Protein AF-A0A645C3H9-F1 (afdb_monomer_lite)

Radius of gyration: 17.3 Å; chains: 1; bounding box: 42×23×42 Å

InterPro domains:
  IPR005135 Endonuclease/exonuclease/phosphatase [PF19580] (1-69)

Foldseek 3Di:
DDDDDDDDPCQDPPDQKHFDPPQKDFDDDVLQWDADPPPGDIDGQDCDDVPDGRPGDHNGTDMGGDIDGDDDD

Organism: NCBI:txid1076179

Structure (mmCIF, N/CA/C/O backbone):
data_AF-A0A645C3H9-F1
#
_entry.id   AF-A0A645C3H9-F1
#
loop_
_atom_site.group_PDB
_atom_site.id
_atom_site.type_symbol
_atom_site.label_atom_id
_atom_site.label_alt_id
_atom_site.label_comp_id
_atom_site.label_asym_id
_atom_site.label_entity_id
_atom_site.label_seq_id
_atom_site.pdbx_PDB_ins_code
_atom_site.Cartn_x
_atom_site.Cartn_y
_atom_site.Cartn_z
_atom_site.occupancy
_atom_site.B_iso_or_equiv
_atom_site.auth_seq_id
_atom_site.auth_comp_id
_atom_site.auth_asym_id
_atom_site.auth_atom_id
_atom_site.pdbx_PDB_model_num
ATOM 1 N N . MET A 1 1 ? 7.846 8.749 -1.650 1.00 63.66 1 MET A N 1
ATOM 2 C CA . MET A 1 1 ? 6.643 9.331 -1.023 1.00 63.66 1 MET A CA 1
ATOM 3 C C . MET A 1 1 ? 5.988 8.242 -0.195 1.00 63.66 1 MET A C 1
ATOM 5 O O . MET A 1 1 ? 5.995 7.104 -0.648 1.00 63.66 1 MET A O 1
ATOM 9 N N . ILE A 1 2 ? 5.550 8.558 1.024 1.00 81.75 2 ILE A N 1
ATOM 10 C CA . ILE A 1 2 ? 4.872 7.606 1.911 1.00 81.75 2 ILE A CA 1
ATOM 11 C C . ILE A 1 2 ? 3.376 7.877 1.799 1.00 81.75 2 ILE A C 1
ATOM 13 O O . ILE A 1 2 ? 2.943 8.993 2.083 1.00 81.75 2 ILE A O 1
ATOM 17 N N . ASP A 1 3 ? 2.615 6.861 1.410 1.00 90.88 3 ASP A N 1
ATOM 18 C CA . ASP A 1 3 ? 1.157 6.902 1.446 1.00 90.88 3 ASP A CA 1
ATOM 19 C C . ASP A 1 3 ? 0.697 6.449 2.837 1.00 90.88 3 ASP A C 1
ATOM 21 O O . ASP A 1 3 ? 1.153 5.422 3.346 1.00 90.88 3 ASP A O 1
ATOM 25 N N . GLN A 1 4 ? -0.183 7.218 3.484 1.00 92.19 4 GLN A N 1
ATOM 26 C CA . GLN A 1 4 ? -0.616 6.939 4.855 1.00 92.19 4 GLN A CA 1
ATOM 27 C C . GLN A 1 4 ? -2.083 7.293 5.096 1.00 92.19 4 GLN A C 1
ATOM 29 O O . GLN A 1 4 ? -2.602 8.266 4.549 1.00 92.19 4 GLN A O 1
ATOM 34 N N . PHE A 1 5 ? -2.719 6.540 5.994 1.00 92.50 5 PHE A N 1
ATOM 35 C CA . PHE A 1 5 ? -3.969 6.933 6.636 1.00 92.50 5 PHE A CA 1
ATOM 36 C C . PHE A 1 5 ? -3.676 7.385 8.065 1.00 92.50 5 PHE A C 1
ATOM 38 O O . PHE A 1 5 ? -2.984 6.695 8.811 1.00 92.50 5 PHE A O 1
ATOM 45 N N . ILE A 1 6 ? -4.236 8.527 8.457 1.00 92.19 6 ILE A N 1
ATOM 46 C CA . ILE A 1 6 ? -4.217 9.001 9.841 1.00 92.19 6 ILE A CA 1
ATOM 47 C C . ILE A 1 6 ? -5.625 8.814 10.392 1.00 92.19 6 ILE A C 1
ATOM 49 O O . ILE A 1 6 ? -6.595 9.282 9.800 1.00 92.19 6 ILE A O 1
ATOM 53 N N . VAL A 1 7 ? -5.737 8.115 11.518 1.00 89.69 7 VAL A N 1
ATOM 54 C CA . VAL A 1 7 ? -7.021 7.808 12.153 1.00 89.69 7 VAL A CA 1
ATOM 55 C C . VAL A 1 7 ? -7.047 8.328 13.582 1.00 89.69 7 VAL A C 1
ATOM 57 O O . VAL A 1 7 ? -6.023 8.371 14.266 1.00 89.69 7 VAL A O 1
ATOM 60 N N . SER A 1 8 ? -8.230 8.719 14.052 1.00 91.19 8 SER A N 1
ATOM 61 C CA . SER A 1 8 ? -8.424 9.069 15.455 1.00 91.19 8 SER A CA 1
ATOM 62 C C . SER A 1 8 ? -8.312 7.825 16.338 1.00 91.19 8 SER A C 1
ATOM 64 O O . SER A 1 8 ? -8.674 6.717 15.937 1.00 91.19 8 SER A O 1
ATOM 66 N N . LYS A 1 9 ? -7.887 8.010 17.593 1.00 89.38 9 LYS A N 1
ATOM 67 C CA . LYS A 1 9 ? -7.862 6.931 18.597 1.00 89.38 9 LYS A CA 1
ATOM 68 C C . LYS A 1 9 ? -9.230 6.248 18.747 1.00 89.38 9 LYS A C 1
ATOM 70 O O . LYS A 1 9 ? -9.300 5.028 18.868 1.00 89.38 9 LYS A O 1
ATOM 75 N N . SER A 1 10 ? -10.314 7.021 18.663 1.00 90.25 10 SER A N 1
ATOM 76 C CA . SER A 1 10 ? -11.684 6.507 18.764 1.00 90.25 10 SER A CA 1
ATOM 77 C C . SER A 1 10 ? -12.041 5.494 17.671 1.00 90.25 10 SER A C 1
ATOM 79 O O . SER A 1 10 ? -12.798 4.562 17.946 1.00 90.25 10 SER A O 1
ATOM 81 N N . LEU A 1 11 ? -11.469 5.615 16.464 1.00 89.75 11 LEU A N 1
ATOM 82 C CA . LEU A 1 11 ? -11.654 4.666 15.356 1.00 89.75 11 LEU A CA 1
ATOM 83 C C . LEU A 1 11 ? -10.885 3.349 15.570 1.00 89.75 11 LEU A C 1
ATOM 85 O O . LEU A 1 11 ? -11.021 2.413 14.794 1.00 89.75 11 LEU A O 1
ATOM 89 N N . ILE A 1 12 ? -10.069 3.248 16.620 1.00 86.62 12 ILE A N 1
ATOM 90 C CA . ILE A 1 12 ? -9.352 2.019 16.978 1.00 86.62 12 ILE A CA 1
ATOM 91 C C . ILE A 1 12 ? -10.072 1.308 18.132 1.00 86.62 12 ILE A C 1
ATOM 93 O O . ILE A 1 12 ? -10.281 0.095 18.075 1.00 86.62 12 ILE A O 1
ATOM 97 N N . SER A 1 13 ? -10.467 2.040 19.182 1.00 77.00 13 SER A N 1
ATOM 98 C CA . SER A 1 13 ? -10.905 1.425 20.446 1.00 77.00 13 SER A CA 1
ATOM 99 C C . SER A 1 13 ? -12.377 1.616 20.821 1.00 77.00 13 SER A C 1
ATOM 101 O O . SER A 1 13 ? -12.936 0.701 21.429 1.00 77.00 13 SER A O 1
ATOM 103 N N . ASP A 1 14 ? -13.022 2.723 20.438 1.00 75.62 14 ASP A N 1
ATOM 104 C CA . ASP A 1 14 ? -14.197 3.219 21.187 1.00 75.62 14 ASP A CA 1
ATOM 105 C C . ASP A 1 14 ? -15.468 3.392 20.345 1.00 75.62 14 ASP A C 1
ATOM 107 O O . ASP A 1 14 ? -16.528 3.716 20.874 1.00 75.62 14 ASP A O 1
ATOM 111 N N . SER A 1 15 ? -15.389 3.190 19.031 1.00 78.81 15 SER A N 1
ATOM 112 C CA . SER A 1 15 ? -16.512 3.417 18.118 1.00 78.81 15 SER A CA 1
ATOM 113 C C . SER A 1 15 ? -17.133 2.119 17.601 1.00 78.81 15 SER A C 1
ATOM 115 O O . SER A 1 15 ? -16.521 1.047 17.580 1.00 78.81 15 SER A O 1
ATOM 117 N N . SER A 1 16 ? -18.394 2.219 17.172 1.00 86.75 16 SER A N 1
ATOM 118 C CA . SER A 1 16 ? -19.127 1.127 16.522 1.00 86.75 16 SER A CA 1
ATOM 119 C C . SER A 1 16 ? -18.518 0.729 15.175 1.00 86.75 16 SER A C 1
ATOM 121 O O . SER A 1 16 ? -18.801 -0.361 14.687 1.00 86.75 16 SER A O 1
ATOM 123 N N . LEU A 1 17 ? -17.664 1.577 14.600 1.00 89.88 17 LEU A N 1
ATOM 124 C CA . LEU A 1 17 ? -16.899 1.349 13.383 1.00 89.88 17 LEU A CA 1
ATOM 125 C C . LEU A 1 17 ? -15.414 1.457 13.717 1.00 89.88 17 LEU A C 1
ATOM 127 O O . LEU A 1 17 ? -14.977 2.521 14.114 1.00 89.88 17 LEU A O 1
ATOM 131 N N . TYR A 1 18 ? -14.629 0.403 13.543 1.00 91.88 18 TYR A N 1
ATOM 132 C CA . TYR A 1 18 ? -13.229 0.404 13.950 1.00 91.88 18 TYR A CA 1
ATOM 133 C C . TYR A 1 18 ? -12.294 -0.159 12.881 1.00 91.88 18 TYR A C 1
ATOM 135 O O . TYR A 1 18 ? -12.706 -0.900 11.988 1.00 91.88 18 TYR A O 1
ATOM 143 N N . VAL A 1 19 ? -11.016 0.182 12.998 1.00 92.25 19 VAL A N 1
ATOM 144 C CA . VAL A 1 19 ? -9.905 -0.397 12.241 1.00 92.25 19 VAL A CA 1
ATOM 145 C C . VAL A 1 19 ? -9.045 -1.219 13.185 1.00 92.25 19 VAL A C 1
ATOM 147 O O . VAL A 1 19 ? -8.696 -0.780 14.280 1.00 92.25 19 VAL A O 1
ATOM 150 N N . ASP A 1 20 ? -8.702 -2.431 12.760 1.00 87.12 20 ASP A N 1
ATOM 151 C CA . ASP A 1 20 ? -7.711 -3.239 13.461 1.00 87.12 20 ASP A CA 1
ATOM 152 C C . ASP A 1 20 ? -6.295 -2.963 12.929 1.00 87.12 20 ASP A C 1
ATOM 154 O O . ASP A 1 20 ? -6.103 -2.397 11.853 1.00 87.12 20 ASP A O 1
ATOM 158 N N . LYS A 1 21 ? -5.272 -3.394 13.678 1.00 79.56 21 LYS A N 1
ATOM 159 C CA . LYS A 1 21 ? -3.862 -3.207 13.288 1.00 79.56 21 LYS A CA 1
ATOM 160 C C . LYS A 1 21 ? -3.478 -3.898 11.968 1.00 79.56 21 LYS A C 1
ATOM 162 O O . LYS A 1 21 ? -2.418 -3.597 11.435 1.00 79.56 21 LYS A O 1
ATOM 167 N N . LYS A 1 22 ? -4.290 -4.834 11.466 1.00 86.62 22 LYS A N 1
ATOM 168 C CA . LYS A 1 22 ? -4.082 -5.571 10.208 1.00 86.62 22 LYS A CA 1
ATOM 169 C C . LYS A 1 22 ? -5.045 -5.106 9.106 1.00 86.62 22 LYS A C 1
ATOM 171 O O . LYS A 1 22 ? -5.146 -5.749 8.069 1.00 86.62 22 LYS A O 1
ATOM 176 N N . GLY A 1 23 ? -5.775 -4.015 9.331 1.00 88.44 23 GLY A N 1
ATOM 177 C CA . GLY A 1 23 ? -6.819 -3.529 8.440 1.00 88.44 23 GLY A CA 1
ATOM 178 C C . GLY A 1 23 ? -6.271 -2.688 7.298 1.00 88.44 23 GLY A C 1
ATOM 179 O O . GLY A 1 23 ? -7.058 -2.203 6.493 1.00 88.44 23 GLY A O 1
ATOM 180 N N . MET A 1 24 ? -4.954 -2.493 7.245 1.00 92.88 24 MET A N 1
ATOM 181 C CA . MET A 1 24 ? -4.272 -1.737 6.208 1.00 92.88 24 MET A CA 1
ATOM 182 C C . MET A 1 24 ? -3.489 -2.671 5.301 1.00 92.88 24 MET A C 1
ATOM 184 O O . MET A 1 24 ? -2.725 -3.501 5.786 1.00 92.88 24 MET A O 1
ATOM 188 N N . ASP A 1 25 ? -3.654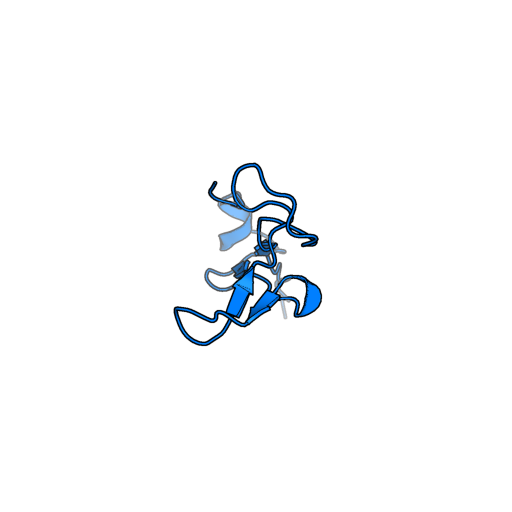 -2.483 3.997 1.00 93.31 25 ASP A N 1
ATOM 189 C CA . ASP A 1 25 ? -2.979 -3.263 2.965 1.00 93.31 25 ASP A CA 1
ATOM 190 C C . ASP A 1 25 ? -2.515 -2.347 1.827 1.00 93.31 25 ASP A C 1
ATOM 192 O O . ASP A 1 25 ? -3.136 -1.320 1.548 1.00 93.31 25 ASP A O 1
ATOM 196 N N . VAL A 1 26 ? -1.454 -2.751 1.129 1.00 94.44 26 VAL A N 1
ATOM 197 C CA . VAL A 1 26 ? -1.110 -2.211 -0.194 1.00 94.44 26 VAL A CA 1
ATOM 198 C C . VAL A 1 26 ? -1.741 -3.121 -1.238 1.00 94.44 26 VAL A C 1
ATOM 200 O O . VAL A 1 26 ? -1.556 -4.339 -1.199 1.00 94.44 26 VAL A O 1
ATOM 203 N N . ILE A 1 27 ? -2.491 -2.552 -2.176 1.00 95.06 27 ILE A N 1
ATOM 204 C CA . ILE A 1 27 ? -3.224 -3.335 -3.168 1.00 95.06 27 ILE A CA 1
ATOM 205 C C . ILE A 1 27 ? -2.402 -3.508 -4.442 1.00 95.06 27 ILE A C 1
ATOM 207 O O . ILE A 1 27 ? -2.001 -2.547 -5.096 1.00 95.06 27 ILE A O 1
ATOM 211 N N . LEU A 1 28 ? -2.195 -4.773 -4.807 1.00 95.44 28 LEU A N 1
ATOM 212 C CA . LEU A 1 28 ? -1.384 -5.210 -5.939 1.00 95.44 28 LEU A CA 1
ATOM 213 C C . LEU A 1 28 ? -2.269 -5.608 -7.124 1.00 95.44 28 LEU A C 1
ATOM 215 O O . LEU A 1 28 ? -2.334 -6.776 -7.508 1.00 95.44 28 LEU A O 1
ATOM 219 N N . PHE A 1 29 ? -2.995 -4.648 -7.696 1.00 96.06 29 PHE A N 1
ATOM 220 C CA . PHE A 1 29 ? -3.770 -4.931 -8.903 1.00 96.06 29 PHE A CA 1
ATOM 221 C C . PHE A 1 29 ? -2.840 -5.310 -10.059 1.00 96.06 29 PHE A C 1
ATOM 223 O O . PHE A 1 29 ? -1.880 -4.599 -10.335 1.00 96.06 29 PHE A O 1
ATOM 230 N N . GLY A 1 30 ? -3.149 -6.392 -10.779 1.00 95.88 30 GLY A N 1
ATOM 231 C CA . GLY A 1 30 ? -2.273 -6.901 -11.842 1.00 95.88 30 GLY A CA 1
ATOM 232 C C . GLY A 1 30 ? -1.961 -5.876 -12.939 1.00 95.88 30 GLY A C 1
ATOM 233 O O . GLY A 1 30 ? -0.841 -5.836 -13.430 1.00 95.88 30 GLY A O 1
ATOM 234 N N . TYR A 1 31 ? -2.905 -4.988 -13.273 1.00 95.44 31 TYR A N 1
ATOM 235 C CA . TYR A 1 31 ? -2.684 -3.924 -14.263 1.00 95.44 31 TYR A CA 1
ATOM 236 C C . TYR A 1 31 ? -1.766 -2.789 -13.768 1.00 95.44 31 TYR A C 1
ATOM 238 O O . TYR A 1 31 ? -1.287 -1.997 -14.578 1.00 95.44 31 TYR A O 1
ATOM 246 N N . LEU A 1 32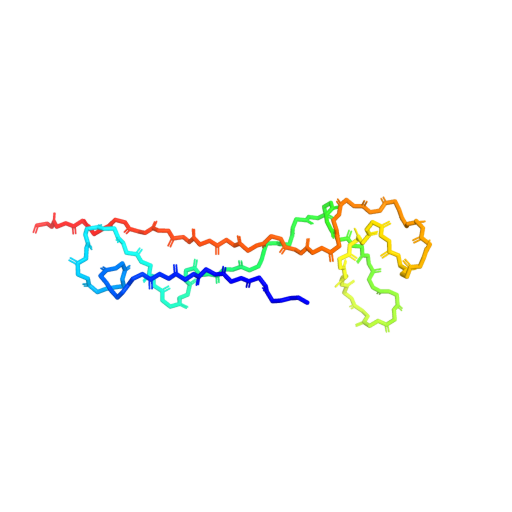 ? -1.512 -2.706 -12.457 1.00 96.62 32 LEU A N 1
ATOM 247 C CA . LEU A 1 32 ? -0.545 -1.791 -11.844 1.00 96.62 32 LEU A CA 1
ATOM 248 C C . LEU A 1 32 ? 0.843 -2.416 -11.702 1.00 96.62 32 LEU A C 1
ATOM 250 O O . LEU A 1 32 ? 1.749 -1.761 -11.194 1.00 96.62 32 LEU A O 1
ATOM 254 N N . LEU A 1 33 ? 1.016 -3.674 -12.105 1.00 96.25 33 LEU A N 1
ATOM 255 C CA . LEU A 1 33 ? 2.249 -4.422 -11.922 1.00 96.25 33 LEU A CA 1
ATOM 256 C C . LEU A 1 33 ? 2.860 -4.816 -13.265 1.00 96.25 33 LEU A C 1
ATOM 258 O O . LEU A 1 33 ? 2.174 -5.052 -14.258 1.00 96.25 33 LEU A O 1
ATOM 262 N N . GLU A 1 34 ? 4.178 -4.927 -13.273 1.00 95.12 34 GLU A N 1
ATOM 263 C CA . GLU A 1 34 ? 4.957 -5.515 -14.353 1.00 95.12 34 GLU A CA 1
ATOM 264 C C . GLU A 1 34 ? 5.990 -6.480 -13.772 1.00 95.12 34 GLU A C 1
ATOM 266 O O . GLU A 1 34 ? 6.388 -6.360 -12.610 1.00 95.12 34 GLU A O 1
ATOM 271 N N . LYS A 1 35 ? 6.408 -7.475 -14.560 1.00 95.75 35 LYS A N 1
ATOM 272 C CA . LYS A 1 35 ? 7.401 -8.452 -14.106 1.00 95.75 35 LYS A CA 1
ATOM 273 C C . LYS A 1 35 ? 8.730 -7.749 -13.852 1.00 95.75 35 LYS A C 1
ATOM 275 O O . LYS A 1 35 ? 9.242 -7.050 -14.729 1.00 95.75 35 LYS A O 1
ATOM 280 N N . ASP A 1 36 ? 9.303 -7.980 -12.679 1.00 94.62 36 ASP A N 1
ATOM 281 C CA . ASP A 1 36 ? 10.638 -7.489 -12.384 1.00 94.62 36 ASP A CA 1
ATOM 282 C C . ASP A 1 36 ? 11.674 -8.403 -13.050 1.00 94.62 36 ASP A C 1
ATOM 284 O O . ASP A 1 36 ? 11.744 -9.606 -12.779 1.00 94.62 36 ASP A O 1
ATOM 288 N N . LYS A 1 37 ? 12.438 -7.832 -13.986 1.00 90.69 37 LYS A N 1
ATOM 289 C CA . LYS A 1 37 ? 13.492 -8.542 -14.718 1.00 90.69 37 LYS A CA 1
ATOM 290 C C . LYS A 1 37 ? 14.791 -8.635 -13.918 1.00 90.69 37 LYS A C 1
ATOM 292 O O . LYS A 1 37 ? 15.583 -9.526 -14.199 1.00 90.69 37 LYS A O 1
ATOM 297 N N . GLU A 1 38 ? 15.003 -7.733 -12.962 1.00 91.94 38 GLU A N 1
ATOM 298 C CA . GLU A 1 38 ? 16.234 -7.648 -12.175 1.00 91.94 38 GLU A CA 1
ATOM 299 C C . GLU A 1 38 ? 16.111 -8.430 -10.864 1.00 91.94 38 GLU A C 1
ATOM 301 O O . GLU A 1 38 ? 17.038 -9.147 -10.498 1.00 91.94 38 GLU A O 1
ATOM 306 N N . PHE A 1 39 ? 14.956 -8.359 -10.190 1.00 85.81 39 PHE A N 1
ATOM 307 C CA . PHE A 1 39 ? 14.817 -8.863 -8.814 1.00 85.81 39 PHE A CA 1
ATOM 308 C C . PHE A 1 39 ? 13.857 -10.044 -8.612 1.00 85.81 39 PHE A C 1
ATOM 310 O O . PHE A 1 39 ? 13.553 -10.374 -7.469 1.00 85.81 39 PHE A O 1
ATOM 317 N N . LEU A 1 40 ? 13.430 -10.734 -9.680 1.00 86.56 40 LEU A N 1
ATOM 318 C CA . LEU A 1 40 ? 12.345 -11.735 -9.654 1.00 86.56 40 LEU A CA 1
ATOM 319 C C . LEU A 1 40 ? 11.021 -11.154 -9.084 1.00 86.56 40 LEU A C 1
ATOM 321 O O . LEU A 1 40 ? 10.979 -10.173 -8.351 1.00 86.56 40 LEU A O 1
ATOM 325 N N . GLY A 1 41 ? 9.876 -11.740 -9.440 1.00 93.62 41 GLY A N 1
ATOM 326 C CA . GLY A 1 41 ? 8.572 -11.230 -8.990 1.00 93.62 41 GLY A CA 1
ATOM 327 C C . GLY A 1 41 ? 8.065 -10.031 -9.802 1.00 93.62 41 GLY A C 1
ATOM 328 O O . GLY A 1 41 ? 8.081 -10.073 -11.035 1.00 93.62 41 GLY A O 1
ATOM 329 N N . TYR A 1 42 ? 7.542 -9.004 -9.125 1.00 95.06 42 TYR A N 1
ATOM 330 C CA . TYR A 1 42 ? 6.812 -7.893 -9.745 1.00 95.06 42 TYR A CA 1
ATOM 331 C C . TYR A 1 42 ? 7.174 -6.548 -9.124 1.00 95.06 42 TYR A C 1
ATOM 333 O O . TYR A 1 42 ? 7.400 -6.450 -7.919 1.00 95.06 42 TYR A O 1
ATOM 341 N N . LYS A 1 43 ? 7.124 -5.501 -9.945 1.00 94.25 43 LYS A N 1
ATOM 342 C CA . LYS A 1 43 ? 7.274 -4.104 -9.534 1.00 94.25 43 LYS A CA 1
ATOM 343 C C . LYS A 1 43 ? 6.105 -3.260 -10.051 1.00 94.25 43 LYS A C 1
ATOM 345 O O . LYS A 1 43 ? 5.407 -3.700 -10.967 1.00 94.25 43 LYS A O 1
ATOM 350 N N . PRO A 1 44 ? 5.865 -2.060 -9.491 1.00 94.81 44 PRO A N 1
ATOM 351 C CA . PRO A 1 44 ? 4.862 -1.152 -10.030 1.00 94.81 44 PRO A CA 1
ATOM 352 C C . PRO A 1 44 ? 5.161 -0.814 -11.491 1.00 94.81 44 PRO A C 1
ATOM 354 O O . PRO A 1 44 ? 6.283 -0.428 -11.821 1.00 94.81 44 PRO A O 1
ATOM 357 N N . ARG A 1 45 ? 4.149 -0.916 -12.351 1.00 96.12 45 ARG A N 1
ATOM 358 C CA . ARG A 1 45 ? 4.202 -0.467 -13.740 1.00 96.12 45 ARG A CA 1
ATOM 359 C C . ARG A 1 45 ? 4.019 1.048 -13.768 1.00 96.12 45 ARG A C 1
ATOM 361 O O . ARG A 1 45 ? 2.909 1.554 -13.951 1.00 96.12 45 ARG A O 1
ATOM 368 N N . ARG A 1 46 ? 5.137 1.736 -13.549 1.00 95.50 46 ARG A N 1
ATOM 369 C CA . ARG A 1 46 ? 5.240 3.194 -13.435 1.00 95.50 46 ARG A CA 1
ATOM 370 C C . ARG A 1 46 ? 4.905 3.898 -14.746 1.00 95.50 46 ARG A C 1
ATOM 372 O O . ARG A 1 46 ? 5.278 3.419 -15.818 1.00 95.50 46 ARG A O 1
ATOM 379 N N . THR A 1 47 ? 4.222 5.032 -14.658 1.00 95.75 47 THR A N 1
ATOM 380 C CA . THR A 1 47 ? 3.944 5.944 -15.771 1.00 95.75 47 THR A CA 1
ATOM 381 C C . THR A 1 47 ? 5.240 6.537 -16.308 1.00 95.75 47 THR A C 1
ATOM 383 O O . THR A 1 47 ? 5.411 6.602 -17.525 1.00 95.75 47 THR A O 1
ATOM 386 N N . TYR A 1 48 ? 6.174 6.895 -15.420 1.00 94.62 48 TYR A N 1
ATOM 387 C CA . TYR A 1 48 ? 7.489 7.417 -15.785 1.00 94.62 48 TYR A CA 1
ATOM 388 C C . TYR A 1 48 ? 8.627 6.679 -15.075 1.00 94.62 48 TYR A C 1
ATOM 390 O O . TYR A 1 48 ? 8.548 6.313 -13.902 1.00 94.62 48 TYR A O 1
ATOM 398 N N . ILE A 1 49 ? 9.735 6.499 -15.792 1.00 92.62 49 ILE A N 1
ATOM 399 C CA . ILE A 1 49 ? 11.013 6.051 -15.238 1.00 92.62 49 ILE A CA 1
ATOM 400 C C . ILE A 1 49 ? 12.007 7.197 -15.437 1.00 92.62 49 ILE A C 1
ATOM 402 O O . ILE A 1 49 ? 12.581 7.375 -16.512 1.00 92.62 49 ILE A O 1
ATOM 406 N N . GLY A 1 50 ? 12.162 8.024 -14.401 1.00 91.38 50 GLY A N 1
ATOM 407 C CA . GLY A 1 50 ? 12.874 9.296 -14.525 1.00 91.38 50 GLY A CA 1
ATOM 408 C C . GLY A 1 50 ? 12.151 10.218 -15.519 1.00 91.38 50 GLY A C 1
ATOM 409 O O . GLY A 1 50 ? 10.941 10.389 -15.391 1.00 91.38 50 GLY A O 1
ATOM 410 N N . PRO A 1 51 ? 12.843 10.801 -16.514 1.00 94.31 51 PRO A N 1
ATOM 411 C CA . PRO A 1 51 ? 12.205 11.649 -17.522 1.00 94.31 51 PRO A CA 1
ATOM 412 C C . PRO A 1 51 ? 11.489 10.856 -18.632 1.00 94.31 51 PRO A C 1
ATOM 414 O O . PRO A 1 51 ? 10.847 11.454 -19.491 1.00 94.31 51 PRO A O 1
ATOM 417 N N . ILE A 1 52 ? 11.621 9.524 -18.664 1.00 95.75 52 ILE A N 1
ATOM 418 C CA . ILE A 1 52 ? 11.131 8.689 -19.766 1.00 95.75 52 ILE A CA 1
ATOM 419 C C . ILE A 1 52 ? 9.710 8.216 -19.466 1.00 95.75 52 ILE A C 1
ATOM 421 O O . ILE A 1 52 ? 9.466 7.591 -18.433 1.00 95.75 52 ILE A O 1
ATOM 425 N N . TYR A 1 53 ? 8.781 8.468 -20.390 1.00 94.75 53 TYR A N 1
ATOM 426 C CA . TYR A 1 53 ? 7.439 7.890 -20.338 1.00 94.75 53 TYR A CA 1
ATOM 427 C C . TYR A 1 53 ? 7.500 6.376 -20.573 1.00 94.75 53 TYR A C 1
ATOM 429 O O . TYR A 1 53 ? 8.018 5.915 -21.587 1.00 94.75 53 TYR A O 1
ATOM 437 N N . ASN A 1 54 ? 6.955 5.609 -19.632 1.00 94.25 54 ASN A N 1
ATOM 438 C CA . ASN A 1 54 ? 6.994 4.146 -19.597 1.00 94.25 54 ASN A CA 1
ATOM 439 C C . ASN A 1 54 ? 5.616 3.502 -19.863 1.00 94.25 54 ASN A C 1
ATOM 441 O O . ASN A 1 54 ? 5.485 2.281 -19.887 1.00 94.25 54 ASN A O 1
ATOM 445 N N . GLY A 1 55 ? 4.559 4.299 -20.071 1.00 95.25 55 GLY A N 1
ATOM 446 C CA . GLY A 1 55 ? 3.234 3.769 -20.423 1.00 95.25 55 GLY A CA 1
ATOM 447 C C . GLY A 1 55 ? 2.555 2.964 -19.311 1.00 95.25 55 GLY A C 1
ATOM 448 O O . GLY A 1 55 ? 1.665 2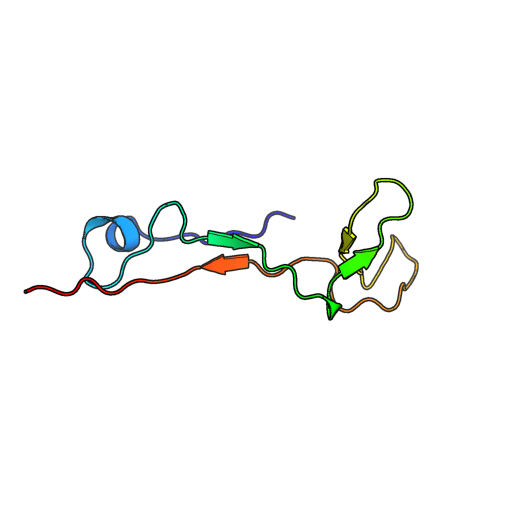.152 -19.584 1.00 95.25 55 GLY A O 1
ATOM 449 N N . GLY A 1 56 ? 3.006 3.124 -18.069 1.00 95.44 56 GLY A N 1
ATOM 450 C CA . GLY A 1 56 ? 2.331 2.599 -16.892 1.00 95.44 56 GLY A CA 1
ATOM 451 C C . GLY A 1 56 ? 1.130 3.432 -16.463 1.00 95.44 56 GLY A C 1
ATOM 452 O O . GLY A 1 56 ? 0.895 4.525 -16.973 1.00 95.44 56 GLY A O 1
ATOM 453 N N . VAL A 1 57 ? 0.343 2.862 -15.552 1.00 94.94 57 VAL A N 1
ATOM 454 C CA . VAL A 1 57 ? -0.930 3.447 -15.101 1.00 94.94 57 VAL A CA 1
ATOM 455 C C . VAL A 1 57 ? -0.727 4.337 -13.876 1.00 94.94 57 VAL A C 1
ATOM 457 O O . VAL A 1 57 ? -1.404 5.351 -13.735 1.00 94.94 57 VAL A O 1
ATOM 460 N N . SER A 1 58 ? 0.178 3.950 -12.976 1.00 93.62 58 SER A N 1
ATOM 461 C CA . SER A 1 58 ? 0.454 4.675 -11.739 1.00 93.62 58 SER A CA 1
ATOM 462 C C . SER A 1 58 ? 1.883 4.415 -11.283 1.00 93.62 58 SER A C 1
ATOM 464 O O . SER A 1 58 ? 2.369 3.285 -11.337 1.00 93.62 58 SER A O 1
ATOM 466 N N . ASP A 1 59 ? 2.540 5.451 -10.773 1.00 90.50 59 ASP A N 1
ATOM 467 C CA . ASP A 1 59 ? 3.877 5.340 -10.183 1.00 90.50 59 ASP A CA 1
ATOM 468 C C . ASP A 1 59 ? 3.851 4.763 -8.754 1.00 90.50 59 ASP A C 1
ATOM 470 O O . ASP A 1 59 ? 4.882 4.331 -8.230 1.00 90.50 59 ASP A O 1
ATOM 474 N N . HIS A 1 60 ? 2.659 4.715 -8.150 1.00 92.00 60 HIS A N 1
ATOM 475 C CA . HIS A 1 60 ? 2.405 4.288 -6.776 1.00 92.00 60 HIS A CA 1
ATOM 476 C C . HIS A 1 60 ? 1.293 3.237 -6.706 1.00 92.00 60 HIS A C 1
ATOM 478 O O . HIS A 1 60 ? 0.391 3.193 -7.549 1.00 92.00 60 HIS A O 1
ATOM 484 N N . LEU A 1 61 ? 1.353 2.391 -5.680 1.00 94.75 61 LEU A N 1
ATOM 485 C CA . LEU A 1 61 ? 0.341 1.372 -5.421 1.00 94.75 61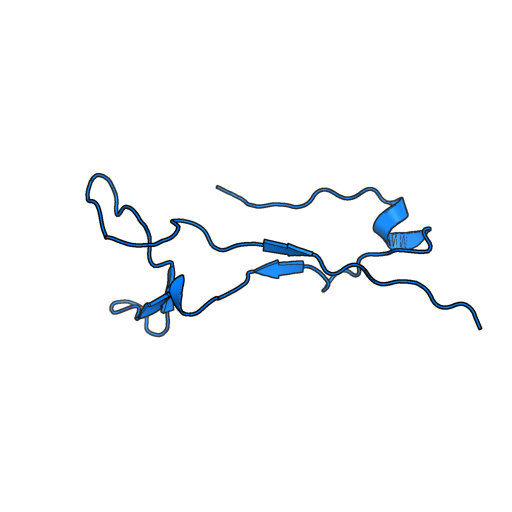 LEU A CA 1
ATOM 486 C C . LEU A 1 61 ? -0.702 1.911 -4.429 1.00 94.75 61 LEU A C 1
ATOM 488 O O . LEU A 1 61 ? -0.314 2.502 -3.424 1.00 94.75 61 LEU A O 1
ATOM 492 N N . PRO A 1 62 ? -2.008 1.697 -4.663 1.00 94.69 62 PRO A N 1
ATOM 493 C CA . PRO A 1 62 ? -3.046 2.133 -3.739 1.00 94.69 62 PRO A CA 1
ATOM 494 C C . PRO A 1 62 ? -2.895 1.496 -2.356 1.00 94.69 62 PRO A C 1
ATOM 496 O O . PRO A 1 62 ? -2.635 0.296 -2.241 1.00 94.69 62 PRO A O 1
ATOM 499 N N . ILE A 1 63 ? -3.155 2.280 -1.311 1.00 95.12 63 ILE A N 1
ATOM 500 C CA . ILE A 1 63 ? -3.333 1.775 0.052 1.00 95.12 63 ILE A CA 1
ATOM 501 C C . ILE A 1 63 ? -4.824 1.621 0.366 1.00 95.12 63 ILE A C 1
ATOM 503 O O . ILE A 1 63 ? -5.648 2.456 -0.005 1.00 95.12 63 ILE A O 1
ATOM 507 N N . LEU A 1 64 ? -5.179 0.540 1.054 1.00 95.12 64 LEU A N 1
ATOM 508 C CA . LEU A 1 64 ? -6.538 0.216 1.479 1.00 95.12 64 LEU A CA 1
ATOM 509 C C . LEU A 1 64 ? -6.623 0.258 3.000 1.00 95.12 64 LEU A C 1
ATOM 511 O O . LEU A 1 64 ? -5.713 -0.205 3.683 1.00 95.12 64 LEU A O 1
ATOM 515 N N . ILE A 1 65 ? -7.755 0.733 3.518 1.00 94.25 65 ILE A N 1
ATOM 516 C CA . ILE A 1 65 ? -8.134 0.582 4.921 1.00 94.25 65 ILE A CA 1
ATOM 517 C C . ILE A 1 65 ? -9.492 -0.123 5.024 1.00 94.25 65 ILE A C 1
ATOM 519 O O . ILE A 1 65 ? -10.469 0.272 4.389 1.00 94.25 65 ILE A O 1
ATOM 523 N N . LYS A 1 66 ? -9.554 -1.201 5.806 1.00 93.94 66 LYS A N 1
ATOM 524 C CA . LYS A 1 66 ? -10.758 -2.004 6.047 1.00 93.94 66 LYS A CA 1
ATOM 525 C C . LYS A 1 66 ? -11.387 -1.591 7.371 1.00 93.94 66 LYS A C 1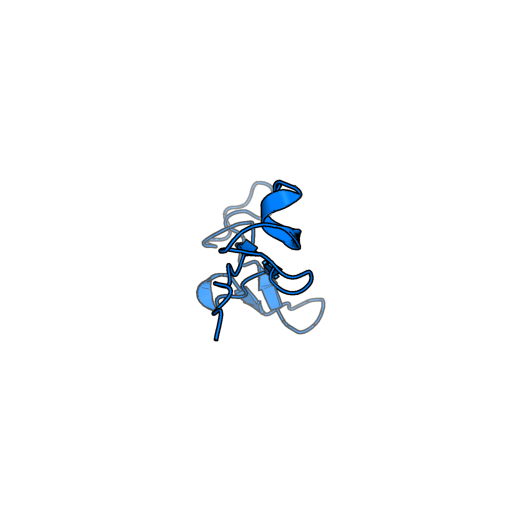
ATOM 527 O O . LYS A 1 66 ? -10.825 -1.840 8.437 1.00 93.94 66 LYS A O 1
ATOM 532 N N . LEU A 1 67 ? -12.576 -1.004 7.295 1.00 92.19 67 LEU A N 1
ATOM 533 C CA . LEU A 1 67 ? -13.377 -0.641 8.461 1.00 92.19 67 LEU A CA 1
ATOM 534 C C . LEU A 1 67 ? -14.317 -1.795 8.823 1.00 92.19 67 LEU A C 1
ATOM 536 O O . LEU A 1 67 ? -14.936 -2.407 7.953 1.00 92.19 67 LEU A O 1
ATOM 540 N N . LYS A 1 68 ? -14.432 -2.093 10.115 1.00 90.94 68 LYS A N 1
ATOM 541 C CA . LYS A 1 68 ? -15.272 -3.165 10.657 1.00 90.94 68 LYS A CA 1
ATOM 542 C C . LYS A 1 68 ? -16.323 -2.584 11.581 1.00 90.94 68 LYS A C 1
ATOM 544 O O . LYS A 1 68 ? -16.029 -1.693 12.370 1.00 90.94 68 LYS A O 1
ATOM 549 N N . LYS A 1 69 ? -17.544 -3.110 11.523 1.00 89.88 69 LYS A N 1
ATOM 550 C CA . LYS A 1 69 ? -18.599 -2.737 12.467 1.00 89.88 69 LYS A CA 1
ATOM 551 C C . LYS A 1 69 ? -18.571 -3.680 13.668 1.00 89.88 69 LYS A C 1
ATOM 553 O O . LYS A 1 69 ? -18.504 -4.894 13.492 1.00 89.88 69 LYS A O 1
ATOM 558 N N . ARG A 1 70 ? -18.643 -3.140 14.883 1.00 85.12 70 ARG A N 1
ATOM 559 C CA . ARG A 1 70 ? -18.893 -3.935 16.089 1.00 85.12 70 ARG A CA 1
ATOM 560 C C . ARG A 1 70 ? -20.353 -4.364 16.085 1.00 85.12 70 ARG A C 1
ATOM 562 O O . ARG A 1 70 ? -21.244 -3.519 16.031 1.00 85.12 70 ARG A O 1
ATOM 569 N N . VAL A 1 71 ? -20.589 -5.668 16.122 1.00 79.75 71 VAL A N 1
ATOM 570 C CA . VAL A 1 71 ? -21.925 -6.232 16.317 1.00 79.75 71 VAL A CA 1
ATOM 571 C C . VAL A 1 71 ? -22.054 -6.527 17.809 1.00 79.75 71 VAL A C 1
ATOM 573 O O . VAL A 1 71 ? -21.271 -7.309 18.342 1.00 79.75 71 VAL A O 1
ATOM 576 N N . GLN A 1 72 ? -22.965 -5.832 18.492 1.00 67.75 72 GLN A N 1
ATOM 577 C CA . GLN A 1 72 ? -23.370 -6.177 19.857 1.00 67.75 72 GLN A CA 1
ATOM 578 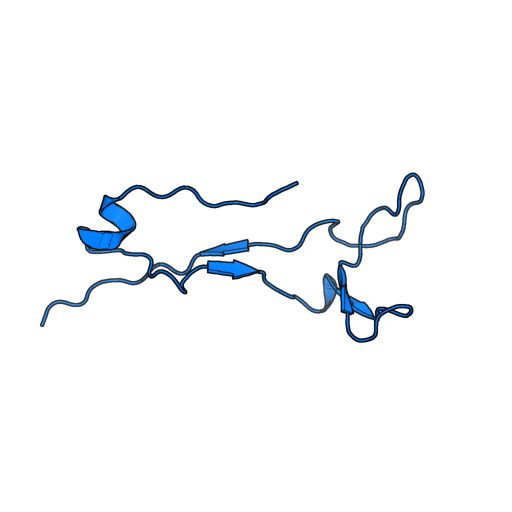C C . GLN A 1 72 ? -24.448 -7.258 19.761 1.00 67.75 72 GLN A C 1
ATOM 580 O O . GLN A 1 72 ? -25.404 -7.087 19.003 1.00 67.75 72 GLN A O 1
ATOM 585 N N . PHE A 1 73 ? -24.240 -8.359 20.480 1.00 55.91 73 PHE A N 1
ATOM 586 C CA . PHE A 1 73 ? -25.252 -9.377 20.757 1.00 55.91 73 PHE A CA 1
ATOM 587 C C . PHE A 1 73 ? -25.853 -9.112 22.134 1.00 55.91 73 PHE A C 1
ATOM 589 O O . PHE A 1 73 ? -25.082 -8.649 23.010 1.00 55.91 73 PHE A O 1
#

Sequence (73 aa):
MIDQFIVSKSLISDSSLYVDKKGMDVILFGYLLEKDKEFLGYKPRRTYIGPIYNGGVSDHLPILIKLKKRVQF

Secondary structure (DSSP, 8-state):
--------THHHHTSSEE--TT-EEE---GGGEEE-TTTSSEEE--SEETTEE---S-SSPPEEE--EE----

pLDDT: mean 90.27, std 7.54, range [55.91, 96.62]